Protein AF-A0A1B9MR92-F1 (afdb_monomer)

Foldseek 3Di:
DVVVVVVVLCCLQPPFQQCVVQVCNRPVVSSCVVQPPVLVSRVCRVPVDCVCSVVSNVVSVVVCVVVVVD

pLDDT: mean 86.8, std 7.19, range [61.91, 97.38]

Solvent-accessible surface area (backbone atoms only — not comparable to full-atom values): 4081 Å² total; per-residue (Å²): 109,70,67,61,51,54,50,52,55,46,37,61,28,69,66,26,53,59,26,70,76,67,68,30,84,47,45,59,61,62,50,45,76,74,47,62,90,41,57,68,59,52,39,29,32,72,68,78,40,67,84,63,40,72,61,50,48,54,52,52,52,50,50,32,62,79,66,71,67,122

Radius of gyration: 12.62 Å; Cα contacts (8 Å, |Δi|>4): 52; chains: 1; 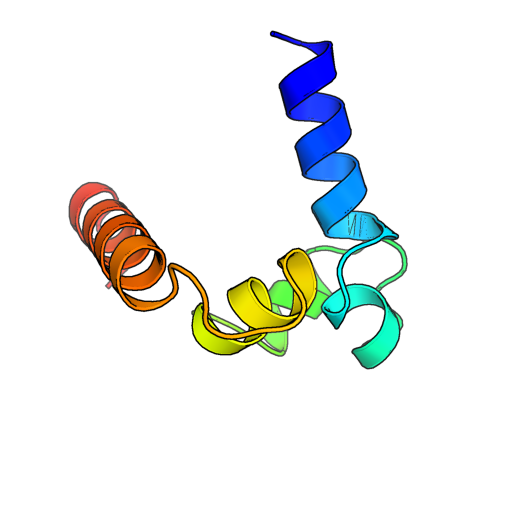bounding box: 29×30×27 Å

Secondary structure (DSSP, 8-state):
-HHHHHHHHHHHHHTSHHHHHTT-TT-HHHHHHHSTT-HHHHHHHHHSS-TTHHHHHHHHHHHHHHTT--

Sequence (70 aa):
MKYSIDVSCWFWRFNGGIYKKYNANGDINILIDNEKDNVTLVTKAVNGGRNGLEHRIRIFNKIKEEWELE

Structure (mmCIF, N/CA/C/O backbone):
data_AF-A0A1B9MR92-F1
#
_entry.id   AF-A0A1B9MR92-F1
#
loop_
_atom_site.group_PDB
_atom_site.id
_atom_site.type_symbol
_atom_site.label_atom_id
_atom_site.label_alt_id
_atom_site.label_comp_id
_atom_site.label_asym_id
_atom_site.label_entity_id
_atom_site.label_seq_id
_atom_site.pdbx_PDB_ins_code
_atom_site.Cartn_x
_atom_site.Cartn_y
_atom_site.Cartn_z
_atom_site.occupancy
_atom_site.B_iso_or_equiv
_atom_site.auth_seq_id
_atom_site.auth_comp_id
_atom_site.auth_asym_id
_atom_site.auth_atom_id
_atom_site.pdbx_PDB_model_num
ATOM 1 N N . MET A 1 1 ? -0.582 19.534 -7.826 1.00 61.91 1 MET A N 1
ATOM 2 C CA . MET A 1 1 ? -1.364 18.461 -7.168 1.00 61.91 1 MET A CA 1
ATOM 3 C C . MET A 1 1 ? -1.775 17.324 -8.099 1.00 61.91 1 MET A C 1
ATOM 5 O O . MET A 1 1 ? -1.606 16.185 -7.698 1.00 61.91 1 MET A O 1
ATOM 9 N N . LYS A 1 2 ? -2.268 17.572 -9.324 1.00 77.94 2 LYS A N 1
ATOM 10 C CA . LYS A 1 2 ? -2.639 16.481 -10.252 1.00 77.94 2 LYS A CA 1
ATOM 11 C C . LYS A 1 2 ? -1.480 15.502 -10.512 1.00 77.94 2 LYS A C 1
ATOM 13 O O . LYS A 1 2 ? -1.575 14.332 -10.170 1.00 77.94 2 LYS A O 1
ATOM 18 N N . TYR A 1 3 ? -0.328 16.025 -10.935 1.00 91.00 3 TYR A N 1
ATOM 19 C CA . TYR A 1 3 ? 0.856 15.202 -11.208 1.00 91.00 3 TYR A CA 1
ATOM 20 C C . TYR A 1 3 ? 1.395 14.440 -9.990 1.00 91.00 3 TYR A C 1
ATOM 22 O O . TYR A 1 3 ? 1.904 13.338 -10.139 1.00 91.00 3 TYR A O 1
ATOM 30 N N . SER A 1 4 ? 1.278 14.992 -8.777 1.00 92.62 4 SER A N 1
ATOM 31 C CA . SER A 1 4 ? 1.759 14.307 -7.570 1.00 92.62 4 SER A CA 1
ATOM 32 C C . SER A 1 4 ? 0.892 13.101 -7.207 1.00 92.62 4 SER A C 1
ATOM 34 O O . SER A 1 4 ? 1.423 12.094 -6.743 1.00 92.62 4 SER A O 1
ATOM 36 N N . ILE A 1 5 ? -0.422 13.183 -7.442 1.00 91.12 5 ILE A N 1
ATOM 37 C CA . ILE A 1 5 ? -1.335 12.050 -7.246 1.00 91.12 5 ILE A CA 1
ATOM 38 C C . ILE A 1 5 ? -1.047 10.986 -8.308 1.00 91.12 5 ILE A C 1
ATOM 40 O O . ILE A 1 5 ? -0.790 9.838 -7.954 1.00 91.12 5 ILE A O 1
ATOM 44 N N . ASP A 1 6 ? -0.972 11.383 -9.582 1.00 92.44 6 ASP A N 1
ATOM 45 C CA . ASP A 1 6 ? -0.725 10.464 -10.700 1.00 92.44 6 ASP A CA 1
ATOM 46 C C . ASP A 1 6 ? 0.596 9.694 -10.530 1.00 92.44 6 ASP A C 1
ATOM 48 O O . ASP A 1 6 ? 0.631 8.471 -10.667 1.00 92.44 6 ASP A O 1
ATOM 52 N N . VAL A 1 7 ? 1.678 10.386 -10.150 1.00 91.25 7 VAL A N 1
ATOM 53 C CA . VAL A 1 7 ? 2.989 9.762 -9.896 1.00 91.25 7 VAL A CA 1
ATOM 54 C C . VAL A 1 7 ? 2.941 8.813 -8.697 1.00 91.25 7 VAL A C 1
ATOM 56 O O . VAL A 1 7 ? 3.538 7.738 -8.748 1.00 91.25 7 VAL A O 1
ATOM 59 N N . SER A 1 8 ? 2.208 9.164 -7.637 1.00 88.44 8 SER A N 1
ATOM 60 C CA . SER A 1 8 ? 2.053 8.291 -6.465 1.00 88.44 8 SER A CA 1
ATOM 61 C C . SER A 1 8 ? 1.294 7.008 -6.820 1.00 88.44 8 SER A C 1
ATOM 63 O O . SER A 1 8 ? 1.717 5.912 -6.448 1.00 88.44 8 SER A O 1
ATOM 65 N N . CYS A 1 9 ? 0.217 7.122 -7.602 1.00 87.94 9 CYS A N 1
ATOM 66 C CA . CYS A 1 9 ? -0.539 5.977 -8.103 1.00 87.94 9 CYS A CA 1
ATOM 67 C C . CYS A 1 9 ? 0.290 5.113 -9.063 1.00 87.94 9 CYS A C 1
ATOM 69 O O . CYS A 1 9 ? 0.241 3.884 -8.976 1.00 87.94 9 CYS A O 1
ATOM 71 N N . TRP A 1 10 ? 1.076 5.730 -9.950 1.00 89.75 10 TRP A N 1
ATOM 72 C CA . TRP A 1 10 ? 1.990 5.010 -10.836 1.00 89.75 10 TRP A CA 1
ATOM 73 C C . TRP A 1 10 ? 3.044 4.234 -10.042 1.00 89.75 10 TRP A C 1
ATOM 75 O O . TRP A 1 10 ? 3.235 3.044 -10.288 1.00 89.75 10 TRP A O 1
ATOM 85 N N . PHE A 1 11 ? 3.678 4.866 -9.049 1.00 87.56 11 PHE A N 1
ATOM 86 C CA . PHE A 1 11 ? 4.685 4.210 -8.214 1.00 87.56 11 PHE A CA 1
ATOM 87 C C . PHE A 1 11 ? 4.113 2.963 -7.539 1.00 87.56 11 PHE A C 1
ATOM 89 O O . PHE A 1 11 ? 4.723 1.893 -7.575 1.00 87.56 11 PHE A O 1
ATOM 96 N N . TRP A 1 12 ?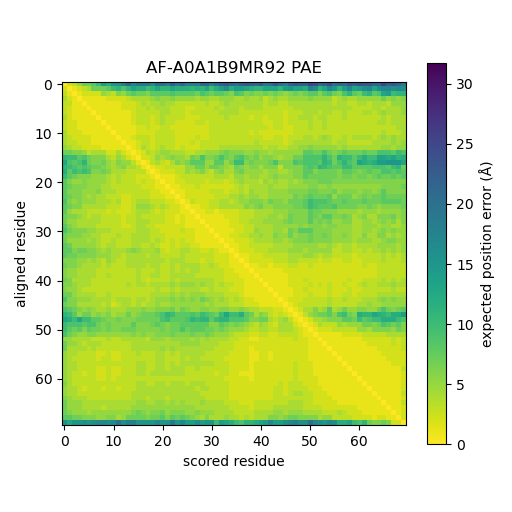 2.918 3.095 -6.965 1.00 84.94 12 TRP A N 1
ATOM 97 C CA . TRP A 1 12 ? 2.230 1.99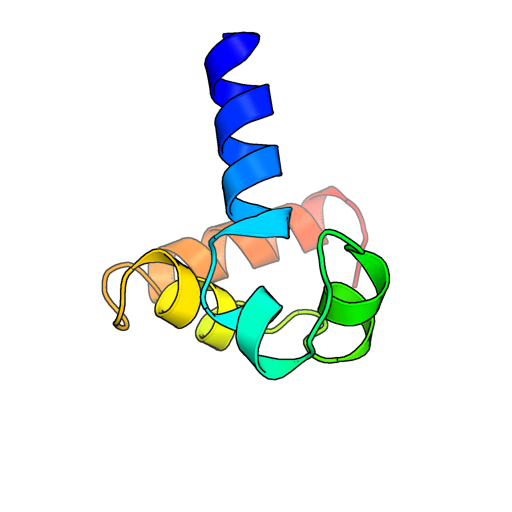7 -6.302 1.00 84.94 12 TRP A CA 1
ATOM 98 C C . TRP A 1 12 ? 1.981 0.805 -7.236 1.00 84.94 12 TRP A C 1
ATOM 100 O O . TRP A 1 12 ? 2.198 -0.343 -6.856 1.00 84.94 12 TRP A O 1
ATOM 110 N N . ARG A 1 13 ? 1.568 1.085 -8.475 1.00 85.88 13 ARG A N 1
ATOM 111 C CA . ARG A 1 13 ? 1.215 0.077 -9.483 1.00 85.88 13 ARG A CA 1
ATOM 112 C C . ARG A 1 13 ? 2.427 -0.579 -10.148 1.00 85.88 13 ARG A C 1
ATOM 114 O O . ARG A 1 13 ? 2.380 -1.769 -10.447 1.00 85.88 13 ARG A O 1
ATOM 121 N N . PHE A 1 14 ? 3.494 0.181 -10.385 1.00 85.50 14 PHE A N 1
ATOM 122 C CA . PHE A 1 14 ? 4.554 -0.221 -11.316 1.00 85.50 14 PHE A CA 1
ATOM 123 C C . PHE A 1 14 ? 5.970 -0.200 -10.748 1.00 85.50 14 PHE A C 1
ATOM 125 O O . PHE A 1 14 ? 6.877 -0.669 -11.430 1.00 85.50 14 PHE A O 1
ATOM 132 N N . ASN A 1 15 ? 6.196 0.347 -9.549 1.00 81.31 15 ASN A N 1
ATOM 133 C CA . ASN A 1 15 ? 7.558 0.534 -9.039 1.00 81.31 15 ASN A CA 1
ATOM 134 C C . ASN A 1 15 ? 7.779 0.095 -7.576 1.00 81.31 15 ASN A C 1
ATOM 136 O O . ASN A 1 15 ? 8.918 -0.136 -7.174 1.00 81.31 15 ASN A O 1
ATOM 140 N N . GLY A 1 16 ? 6.724 -0.080 -6.774 1.00 72.62 16 GLY A N 1
ATOM 141 C CA . GLY A 1 16 ? 6.836 -0.580 -5.397 1.00 72.62 16 GLY A CA 1
ATOM 142 C C . GLY A 1 16 ? 7.214 -2.069 -5.303 1.00 72.62 16 GLY A C 1
ATOM 143 O O . GLY A 1 16 ? 6.739 -2.892 -6.074 1.00 72.62 16 GLY A O 1
ATOM 144 N N . GLY A 1 17 ? 8.014 -2.477 -4.314 1.00 69.94 17 GLY A N 1
ATOM 145 C CA . GLY A 1 17 ? 8.520 -3.862 -4.201 1.00 69.94 17 GLY A CA 1
ATOM 146 C C . GLY A 1 17 ? 7.482 -5.006 -4.254 1.00 69.94 17 GLY A C 1
ATOM 147 O O . GLY A 1 17 ? 7.851 -6.136 -4.571 1.00 69.94 17 GLY A O 1
ATOM 148 N N . ILE A 1 18 ? 6.195 -4.735 -4.002 1.00 75.94 18 ILE A N 1
ATOM 149 C CA . ILE A 1 18 ? 5.109 -5.729 -4.082 1.00 75.94 18 ILE A CA 1
ATOM 150 C C . ILE A 1 18 ? 4.745 -6.075 -5.539 1.00 75.94 18 ILE A C 1
ATOM 152 O O . ILE A 1 18 ? 4.480 -7.243 -5.819 1.00 75.94 18 ILE A O 1
ATOM 156 N N . TYR A 1 19 ? 4.811 -5.126 -6.490 1.00 80.12 19 TYR A N 1
ATOM 157 C CA . TYR A 1 19 ? 4.437 -5.401 -7.891 1.00 80.12 19 TYR A CA 1
ATOM 158 C C . TYR A 1 19 ? 5.304 -6.505 -8.507 1.00 80.12 19 TYR A C 1
ATOM 160 O O . TYR A 1 19 ? 4.792 -7.363 -9.225 1.00 80.12 19 TYR A O 1
ATOM 168 N N . LYS A 1 20 ? 6.607 -6.516 -8.180 1.00 79.75 20 LYS A N 1
ATOM 169 C CA . LYS A 1 20 ? 7.558 -7.537 -8.645 1.00 79.75 20 LYS A CA 1
ATOM 170 C C . LYS A 1 20 ? 7.259 -8.905 -8.048 1.00 79.75 20 LYS A C 1
ATOM 172 O O . LYS A 1 20 ? 7.361 -9.901 -8.752 1.00 79.75 20 LYS A O 1
ATOM 177 N N . LYS A 1 21 ? 6.888 -8.954 -6.762 1.00 83.69 21 LYS A N 1
ATOM 178 C CA . LYS A 1 21 ? 6.631 -10.205 -6.032 1.00 83.69 21 LYS A CA 1
ATOM 179 C C . LYS A 1 21 ? 5.485 -11.007 -6.658 1.00 83.69 21 LYS A C 1
ATOM 181 O O . LYS A 1 21 ? 5.591 -12.223 -6.745 1.00 83.69 21 LYS A O 1
ATOM 186 N N . TYR A 1 22 ? 4.432 -10.323 -7.107 1.00 86.62 22 TYR A N 1
ATOM 187 C CA . TYR A 1 22 ? 3.221 -10.951 -7.649 1.00 86.62 22 TYR A CA 1
ATOM 188 C C . TYR A 1 22 ? 3.066 -10.822 -9.165 1.00 86.62 22 TYR A C 1
ATOM 190 O O . TYR A 1 22 ? 2.018 -11.173 -9.696 1.00 86.62 22 TYR A O 1
ATOM 198 N N . ASN A 1 23 ? 4.082 -10.306 -9.867 1.00 86.00 23 ASN A N 1
ATOM 199 C CA . ASN A 1 23 ? 4.009 -10.019 -11.303 1.00 86.00 23 ASN A CA 1
ATOM 200 C C . ASN A 1 23 ? 2.741 -9.221 -11.682 1.00 86.00 23 ASN A C 1
ATOM 202 O O . ASN A 1 23 ? 2.085 -9.491 -12.686 1.00 86.00 23 ASN A O 1
ATOM 206 N N . ALA A 1 24 ? 2.375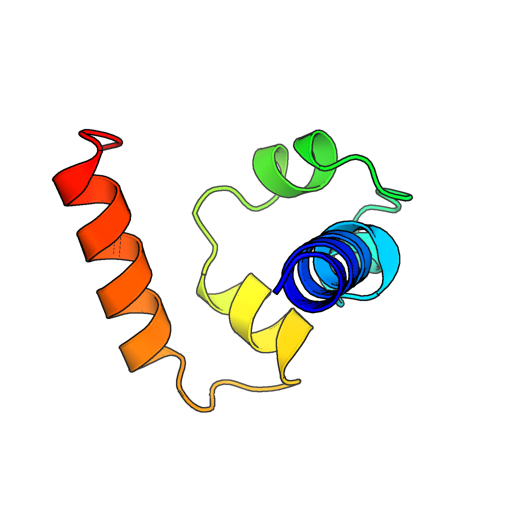 -8.249 -10.842 1.00 85.69 24 ALA A N 1
ATOM 207 C CA . ALA A 1 24 ? 1.079 -7.584 -10.927 1.00 85.69 24 ALA A CA 1
ATOM 208 C C . ALA A 1 24 ? 0.955 -6.654 -12.146 1.00 85.69 24 ALA A C 1
ATOM 2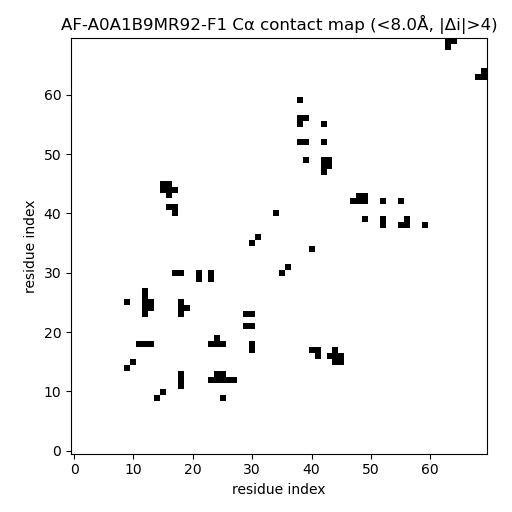10 O O . ALA A 1 24 ? -0.151 -6.361 -12.579 1.00 85.69 24 ALA A O 1
ATOM 211 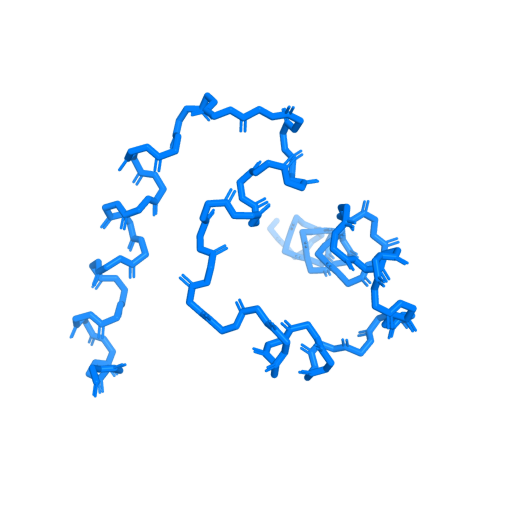N N . ASN A 1 25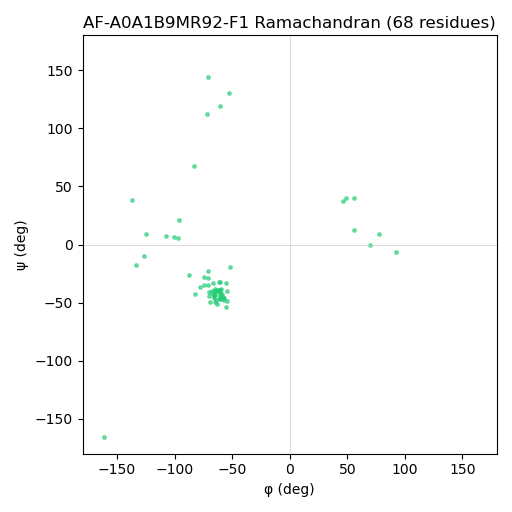 ? 2.076 -6.177 -12.707 1.00 85.12 25 ASN A N 1
ATOM 212 C CA . ASN A 1 25 ? 2.125 -5.349 -13.925 1.00 85.12 25 ASN A CA 1
ATOM 213 C C . ASN A 1 25 ? 1.111 -4.184 -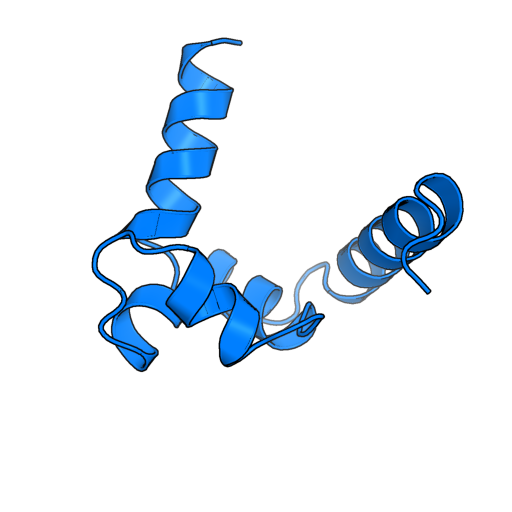13.953 1.00 85.12 25 ASN A C 1
ATOM 215 O O . ASN A 1 25 ? 0.557 -3.847 -14.996 1.00 85.12 25 ASN A O 1
ATOM 219 N N . GLY A 1 26 ? 0.875 -3.556 -12.798 1.00 82.75 26 GLY A N 1
ATOM 220 C CA . GLY A 1 26 ? -0.059 -2.440 -12.640 1.00 82.75 26 GLY A CA 1
ATOM 221 C C . GLY A 1 26 ? -1.488 -2.806 -12.238 1.00 82.75 26 GLY A C 1
ATOM 222 O O . GLY A 1 26 ? -2.271 -1.899 -11.921 1.00 82.75 26 GLY A O 1
ATOM 223 N N . ASP A 1 27 ? -1.813 -4.099 -12.195 1.00 87.06 27 ASP A N 1
ATOM 224 C CA . ASP A 1 27 ? -3.065 -4.604 -11.648 1.00 87.06 27 ASP A CA 1
ATOM 225 C C . ASP A 1 27 ? -3.057 -4.480 -10.122 1.00 87.06 27 ASP A C 1
ATOM 227 O O . ASP A 1 27 ? -2.291 -5.123 -9.403 1.00 87.06 27 ASP A O 1
ATOM 231 N N . ILE A 1 28 ? -3.918 -3.599 -9.627 1.00 81.38 28 ILE A N 1
ATOM 232 C CA . ILE A 1 28 ? -4.030 -3.310 -8.204 1.00 81.38 28 ILE A CA 1
ATOM 233 C C . ILE A 1 28 ? -4.741 -4.430 -7.442 1.00 81.38 28 ILE A C 1
ATOM 235 O O . ILE A 1 28 ? -4.452 -4.623 -6.264 1.00 81.38 28 ILE A O 1
ATOM 239 N N . ASN A 1 29 ? -5.625 -5.183 -8.098 1.00 84.62 29 ASN A N 1
ATOM 240 C CA . ASN A 1 29 ? -6.410 -6.222 -7.440 1.00 84.62 29 ASN A CA 1
ATOM 241 C C . ASN A 1 29 ? -5.511 -7.389 -7.039 1.00 84.62 29 ASN A C 1
ATOM 243 O O . ASN A 1 29 ? -5.567 -7.826 -5.900 1.00 84.62 29 ASN A O 1
ATOM 247 N N . ILE A 1 30 ? -4.562 -7.776 -7.900 1.00 86.19 30 ILE A N 1
ATOM 248 C CA . ILE A 1 30 ? -3.538 -8.778 -7.561 1.00 86.19 30 ILE A CA 1
ATOM 249 C C . ILE A 1 30 ? -2.783 -8.386 -6.281 1.00 86.19 30 ILE A C 1
ATOM 251 O O . ILE A 1 30 ? -2.495 -9.240 -5.444 1.00 86.19 30 ILE A O 1
ATOM 255 N N . LEU A 1 31 ? -2.471 -7.097 -6.106 1.00 79.25 31 LEU A N 1
ATOM 256 C CA . LEU A 1 31 ? -1.774 -6.603 -4.915 1.00 79.25 31 LEU A CA 1
ATOM 257 C C . LEU A 1 31 ? -2.665 -6.654 -3.669 1.00 79.25 31 LEU A C 1
ATOM 259 O O . LEU A 1 31 ? -2.202 -7.084 -2.615 1.00 79.25 31 LEU A O 1
ATOM 263 N N . ILE A 1 32 ? -3.923 -6.222 -3.790 1.00 82.56 32 ILE A N 1
ATOM 264 C CA . ILE A 1 32 ? -4.895 -6.215 -2.689 1.00 82.56 32 ILE A CA 1
ATOM 265 C C . ILE A 1 32 ? -5.225 -7.644 -2.253 1.00 82.56 32 ILE A C 1
ATOM 267 O O . ILE A 1 32 ? -5.194 -7.930 -1.062 1.00 82.56 32 ILE A O 1
ATOM 271 N N . ASP A 1 33 ? -5.480 -8.549 -3.192 1.00 88.06 33 ASP A N 1
ATOM 272 C CA . ASP A 1 33 ? -5.909 -9.919 -2.901 1.00 88.06 33 ASP A CA 1
ATOM 273 C C . ASP A 1 33 ? -4.812 -10.737 -2.213 1.00 88.06 33 ASP A C 1
ATOM 275 O O . ASP A 1 33 ? -5.094 -11.583 -1.367 1.00 88.06 33 ASP A O 1
ATOM 279 N N . ASN A 1 34 ? -3.545 -10.473 -2.546 1.00 87.44 34 ASN A N 1
ATOM 280 C CA . ASN A 1 34 ? -2.419 -11.199 -1.966 1.00 87.44 34 ASN A CA 1
ATOM 281 C C . ASN A 1 34 ? -1.901 -10.594 -0.655 1.00 87.44 34 ASN A C 1
ATOM 283 O O . ASN A 1 34 ? -1.280 -11.304 0.133 1.00 87.44 34 ASN A O 1
ATOM 287 N N . GLU A 1 35 ? -2.084 -9.290 -0.439 1.00 87.00 35 GLU A N 1
ATOM 288 C CA . GLU A 1 35 ? -1.474 -8.552 0.676 1.00 87.00 35 GLU A CA 1
ATOM 289 C C . GLU A 1 35 ? -2.468 -7.582 1.334 1.00 87.00 35 GLU A C 1
ATOM 291 O O . GLU A 1 35 ? -2.108 -6.467 1.736 1.00 87.00 35 GLU A O 1
ATOM 296 N N . LYS A 1 36 ? -3.732 -8.012 1.449 1.00 87.88 36 LYS A N 1
ATOM 297 C CA . LYS A 1 36 ? -4.810 -7.245 2.084 1.00 87.88 36 LYS A CA 1
ATOM 298 C C . LYS A 1 36 ? -4.388 -6.796 3.481 1.00 87.88 36 LYS A C 1
ATOM 300 O O . LYS A 1 36 ? -3.885 -7.587 4.275 1.00 87.88 36 LYS A O 1
ATOM 305 N N . ASP A 1 37 ? -4.579 -5.510 3.761 1.00 89.19 37 ASP A N 1
ATOM 306 C CA . ASP A 1 37 ? -4.261 -4.852 5.035 1.00 89.19 37 ASP A CA 1
ATOM 307 C C . ASP A 1 37 ? -2.790 -4.992 5.502 1.00 89.19 37 ASP A C 1
ATOM 309 O O . ASP A 1 37 ? -2.447 -4.625 6.629 1.00 89.19 37 ASP A O 1
ATOM 313 N N . ASN A 1 38 ? -1.867 -5.453 4.644 1.00 89.31 38 ASN A N 1
ATOM 314 C CA . ASN A 1 38 ? -0.468 -5.675 5.018 1.00 89.31 38 ASN A CA 1
ATOM 315 C C . ASN A 1 38 ? 0.376 -4.389 4.945 1.00 89.31 38 ASN A C 1
ATOM 317 O O . ASN A 1 38 ? 1.312 -4.244 4.147 1.00 89.31 38 ASN A O 1
ATOM 321 N N . VAL A 1 39 ? 0.078 -3.446 5.841 1.00 89.31 39 VAL A N 1
ATOM 322 C CA . VAL A 1 39 ? 0.786 -2.157 5.963 1.00 89.31 39 VAL A CA 1
ATOM 323 C C . VAL A 1 39 ? 2.293 -2.344 6.161 1.00 89.31 39 VAL A C 1
ATOM 325 O O . VAL A 1 39 ? 3.101 -1.541 5.681 1.00 89.31 39 VAL A O 1
ATOM 328 N N . THR A 1 40 ? 2.696 -3.416 6.846 1.00 88.69 40 THR A N 1
ATOM 329 C CA . THR A 1 40 ? 4.107 -3.727 7.106 1.00 88.69 40 THR A CA 1
ATOM 330 C C . THR A 1 40 ? 4.860 -4.018 5.819 1.00 88.69 40 THR A C 1
ATOM 332 O O . THR A 1 40 ? 5.922 -3.432 5.578 1.00 88.69 40 THR A O 1
ATOM 335 N N . LEU A 1 41 ? 4.316 -4.893 4.972 1.00 85.12 41 LEU A N 1
ATOM 336 C CA . LEU A 1 41 ? 4.940 -5.211 3.699 1.00 85.12 41 LEU A CA 1
ATOM 337 C C . LEU A 1 41 ? 4.955 -4.001 2.770 1.00 85.12 41 LEU A C 1
ATOM 339 O O . LEU A 1 41 ? 5.998 -3.708 2.187 1.00 85.12 41 LEU A O 1
ATOM 343 N N . VAL A 1 42 ? 3.840 -3.274 2.680 1.00 83.38 42 VAL A N 1
ATOM 344 C CA . VAL A 1 42 ? 3.746 -2.033 1.902 1.00 83.38 42 VAL A CA 1
ATOM 345 C C . VAL A 1 42 ? 4.832 -1.045 2.322 1.00 83.38 42 VAL A C 1
ATOM 347 O O . VAL A 1 42 ? 5.559 -0.520 1.481 1.00 83.38 42 VAL A O 1
ATOM 350 N N . THR A 1 43 ? 4.997 -0.820 3.625 1.00 86.94 43 THR A N 1
ATOM 351 C CA . THR A 1 43 ? 6.003 0.114 4.147 1.00 86.94 43 THR A CA 1
ATOM 352 C C . THR A 1 43 ? 7.414 -0.305 3.737 1.00 86.94 43 THR A C 1
ATOM 354 O O . THR A 1 43 ? 8.196 0.526 3.264 1.00 86.94 43 THR A O 1
ATOM 357 N N . LYS A 1 44 ? 7.724 -1.603 3.847 1.00 83.88 44 LYS A N 1
ATOM 358 C CA . LYS A 1 44 ? 9.007 -2.159 3.403 1.00 83.88 44 LYS A CA 1
ATOM 359 C C . LYS A 1 44 ? 9.197 -2.014 1.891 1.00 83.88 44 LYS A C 1
ATOM 361 O O . LYS A 1 44 ? 10.299 -1.715 1.449 1.00 83.88 44 LYS A O 1
ATOM 366 N N . ALA A 1 45 ? 8.145 -2.201 1.102 1.00 80.50 45 ALA A N 1
ATOM 367 C CA . ALA A 1 45 ? 8.192 -2.101 -0.352 1.00 80.50 45 ALA A CA 1
ATOM 368 C C . ALA A 1 45 ? 8.371 -0.663 -0.863 1.00 80.50 45 ALA A C 1
ATOM 370 O O . ALA A 1 45 ? 8.945 -0.478 -1.934 1.00 80.50 45 ALA A O 1
ATOM 371 N N . VAL A 1 46 ? 7.897 0.334 -0.109 1.00 82.19 46 VAL A N 1
ATOM 372 C CA . VAL A 1 46 ? 8.047 1.759 -0.439 1.00 82.19 46 VAL A CA 1
ATOM 373 C C . VAL A 1 46 ? 9.415 2.298 -0.011 1.00 82.19 46 VAL A C 1
ATOM 375 O O . VAL A 1 46 ? 10.025 3.050 -0.761 1.00 82.19 46 VAL A O 1
ATOM 378 N N . ASN A 1 47 ? 9.902 1.937 1.182 1.00 81.44 47 ASN A N 1
ATOM 379 C CA . ASN A 1 47 ? 11.063 2.597 1.802 1.00 81.44 47 ASN A CA 1
ATOM 380 C C . ASN A 1 47 ? 12.215 1.645 2.185 1.00 81.44 47 ASN A C 1
ATOM 382 O O . ASN A 1 47 ? 13.121 2.022 2.922 1.00 81.44 47 ASN A O 1
ATOM 386 N N . GLY A 1 48 ? 12.164 0.377 1.772 1.00 72.19 48 GLY A N 1
ATOM 387 C CA . GLY A 1 48 ? 13.212 -0.620 2.031 1.00 72.19 48 GLY A CA 1
ATOM 388 C C . GLY A 1 48 ? 13.353 -1.086 3.489 1.00 72.19 48 GLY A C 1
ATOM 389 O O . GLY A 1 48 ? 14.180 -1.950 3.771 1.00 72.19 48 GLY A O 1
ATOM 390 N N . GLY A 1 49 ? 12.551 -0.570 4.428 1.00 81.25 49 GLY A N 1
ATOM 391 C CA . GLY A 1 49 ? 12.707 -0.837 5.861 1.00 81.25 49 GLY A CA 1
ATOM 392 C C . GLY A 1 49 ? 11.457 -0.542 6.693 1.00 81.25 49 GLY A C 1
ATOM 393 O O . GLY A 1 4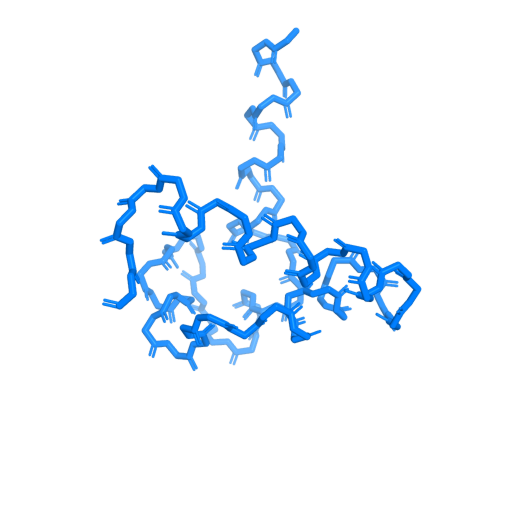9 ? 10.364 -0.379 6.159 1.00 81.25 49 GLY A O 1
ATOM 394 N N . ARG A 1 50 ? 11.614 -0.484 8.023 1.00 86.50 50 ARG A N 1
ATOM 395 C CA . ARG A 1 50 ? 10.520 -0.230 8.988 1.00 86.50 50 ARG A CA 1
ATOM 396 C C . ARG A 1 50 ? 10.415 1.233 9.436 1.00 86.50 50 ARG A C 1
ATOM 398 O O . ARG A 1 50 ? 9.611 1.552 10.308 1.00 86.50 50 ARG A O 1
ATOM 405 N N . ASN A 1 51 ? 11.211 2.126 8.855 1.00 88.38 51 ASN A N 1
ATOM 406 C CA . ASN A 1 51 ? 11.226 3.537 9.233 1.00 88.38 51 ASN A CA 1
ATOM 407 C C . ASN A 1 51 ? 9.842 4.168 9.005 1.00 88.38 51 ASN A C 1
ATOM 409 O O . ASN A 1 51 ? 9.329 4.185 7.883 1.00 88.38 51 ASN A O 1
ATOM 413 N N . GLY A 1 52 ? 9.236 4.664 10.087 1.00 90.12 52 GLY A N 1
ATOM 414 C CA . GLY A 1 52 ? 7.889 5.240 10.083 1.00 90.12 52 GLY A CA 1
ATOM 415 C C . GLY A 1 52 ? 6.739 4.225 10.044 1.00 90.12 52 GLY A C 1
ATOM 416 O O . GLY A 1 52 ? 5.596 4.643 9.879 1.00 90.12 52 GLY A O 1
ATOM 417 N N . LEU A 1 53 ? 6.999 2.918 10.196 1.00 92.00 53 LEU A N 1
ATOM 418 C CA . LEU A 1 53 ? 5.967 1.872 10.140 1.00 92.00 53 LEU A CA 1
ATOM 419 C C . LEU A 1 53 ? 4.848 2.094 11.163 1.00 92.00 53 LEU A C 1
ATOM 421 O O . LEU A 1 53 ? 3.677 2.056 10.806 1.00 92.00 53 LEU A O 1
ATOM 425 N N . GLU A 1 54 ? 5.199 2.380 12.414 1.00 94.12 54 GLU A N 1
ATOM 426 C CA . GLU A 1 54 ? 4.216 2.587 13.483 1.00 94.12 54 GLU A CA 1
ATOM 427 C C . GLU A 1 54 ? 3.275 3.766 13.182 1.00 94.12 54 GLU A C 1
ATOM 429 O O . GLU A 1 54 ? 2.069 3.699 13.417 1.00 94.12 54 GLU A O 1
ATOM 434 N N . HIS A 1 55 ? 3.807 4.845 12.604 1.00 94.62 55 HIS A N 1
ATOM 435 C CA . HIS A 1 55 ? 2.998 5.985 12.183 1.00 94.62 55 HIS A CA 1
ATOM 436 C C . HIS A 1 55 ? 2.072 5.625 11.010 1.00 94.62 55 HIS A C 1
ATOM 438 O O . HIS A 1 55 ? 0.898 5.989 11.021 1.00 94.62 55 HIS A O 1
ATOM 444 N N . ARG A 1 56 ? 2.567 4.856 10.030 1.00 93.94 56 ARG A N 1
ATOM 445 C CA . ARG A 1 56 ? 1.771 4.392 8.880 1.00 93.94 56 ARG A CA 1
ATOM 446 C C . ARG A 1 56 ? 0.645 3.446 9.296 1.00 93.94 56 ARG A C 1
ATOM 448 O O . ARG A 1 56 ? -0.456 3.591 8.781 1.00 93.94 56 ARG A O 1
ATOM 455 N N . ILE A 1 57 ? 0.892 2.541 10.248 1.00 95.25 57 ILE A N 1
ATOM 456 C CA . ILE A 1 57 ? -0.145 1.669 10.829 1.00 95.25 57 ILE A CA 1
ATOM 457 C C . ILE A 1 57 ? -1.235 2.515 11.491 1.00 95.25 57 ILE A C 1
ATOM 459 O O . ILE A 1 57 ? -2.414 2.302 11.232 1.00 95.25 57 ILE A O 1
ATOM 463 N N . ARG A 1 58 ? -0.855 3.522 12.289 1.00 96.56 58 ARG A N 1
ATOM 464 C CA . ARG A 1 58 ? -1.825 4.425 12.927 1.00 96.56 58 ARG A CA 1
ATOM 465 C C . ARG A 1 58 ? -2.683 5.181 11.912 1.00 96.56 58 ARG A C 1
ATOM 467 O O . ARG A 1 58 ? -3.882 5.298 12.127 1.00 96.56 58 ARG A O 1
ATOM 474 N N . ILE A 1 59 ? -2.095 5.683 10.823 1.00 96.19 59 ILE A N 1
ATOM 475 C CA . ILE A 1 59 ? -2.855 6.343 9.746 1.00 96.19 59 ILE A CA 1
ATOM 476 C C . ILE A 1 59 ? -3.807 5.352 9.072 1.00 96.19 59 ILE A C 1
ATOM 478 O O . ILE A 1 59 ? -4.977 5.665 8.895 1.00 96.19 59 ILE A O 1
ATOM 482 N N . PHE A 1 60 ? -3.319 4.162 8.719 1.00 94.69 60 PHE A N 1
ATOM 483 C CA . PHE A 1 60 ? -4.127 3.147 8.048 1.00 94.69 60 PHE A CA 1
ATOM 484 C C . PHE A 1 60 ? -5.343 2.732 8.883 1.00 94.69 60 PHE A C 1
ATOM 486 O O . PHE A 1 60 ? -6.458 2.731 8.372 1.00 94.69 60 PHE A O 1
ATOM 493 N N . ASN A 1 61 ? -5.144 2.461 10.175 1.00 95.69 61 ASN A N 1
ATOM 494 C CA . ASN A 1 61 ? -6.236 2.080 11.070 1.00 95.69 61 ASN A CA 1
ATOM 495 C C . ASN A 1 61 ? -7.266 3.204 11.228 1.00 95.69 61 ASN A C 1
ATOM 497 O O . ASN A 1 61 ? -8.456 2.928 11.189 1.00 95.69 61 ASN A O 1
ATOM 501 N N . LYS A 1 62 ? -6.825 4.467 11.326 1.00 97.25 62 LYS A N 1
ATOM 502 C CA . LYS A 1 62 ? -7.744 5.616 11.357 1.00 97.25 62 LYS A CA 1
ATOM 503 C C . LYS A 1 62 ? -8.592 5.721 10.092 1.00 97.25 62 LYS A C 1
ATOM 505 O O . LYS A 1 62 ? -9.772 6.012 10.192 1.00 97.25 62 LYS A O 1
ATOM 510 N N . ILE A 1 63 ? -8.006 5.472 8.919 1.00 95.69 63 ILE A N 1
ATOM 511 C CA . ILE A 1 63 ? -8.754 5.465 7.652 1.00 95.69 63 ILE A CA 1
ATOM 512 C C . ILE A 1 63 ? -9.770 4.319 7.639 1.00 95.69 63 ILE A C 1
ATOM 514 O O . ILE A 1 63 ? -10.904 4.531 7.229 1.00 95.69 63 ILE A O 1
ATOM 518 N N . LYS A 1 64 ? -9.389 3.116 8.097 1.00 95.38 64 LYS A N 1
ATOM 519 C CA . LYS A 1 64 ? -10.326 1.986 8.194 1.00 95.38 64 LYS A CA 1
ATOM 520 C C . LYS A 1 64 ? -11.510 2.301 9.108 1.00 95.38 64 LYS A C 1
ATOM 522 O O . LYS A 1 64 ? -12.634 2.000 8.732 1.00 95.38 64 LYS A O 1
ATOM 527 N N . GLU A 1 65 ? -11.247 2.907 10.263 1.00 96.50 65 GLU A N 1
ATOM 528 C CA . GLU A 1 65 ? -12.273 3.337 11.216 1.00 96.50 65 GLU A CA 1
ATOM 529 C C . GLU A 1 65 ? -13.189 4.409 10.606 1.00 96.50 65 GLU A C 1
ATOM 531 O O . GLU A 1 65 ? -14.403 4.244 10.595 1.00 96.50 65 GLU A O 1
ATOM 536 N N . GLU A 1 66 ? -12.616 5.471 10.028 1.00 97.38 66 GLU A N 1
ATOM 537 C CA . GLU A 1 66 ? -13.368 6.576 9.413 1.00 97.38 66 GLU A CA 1
ATOM 538 C C . GLU A 1 66 ? -14.254 6.110 8.250 1.00 97.38 66 GLU A C 1
ATOM 540 O O . GLU A 1 66 ? -15.307 6.692 7.999 1.00 97.38 66 GLU A O 1
ATOM 545 N N . TRP A 1 67 ? -13.816 5.087 7.513 1.00 96.81 67 TRP A N 1
ATOM 546 C CA . TRP A 1 67 ? -14.513 4.577 6.330 1.00 96.81 67 TRP A CA 1
ATOM 547 C C . TRP A 1 67 ? -15.330 3.309 6.607 1.00 96.81 67 TRP A C 1
ATOM 549 O O . TRP A 1 67 ? -15.840 2.718 5.658 1.00 96.81 67 TRP A O 1
ATOM 559 N N . GLU A 1 68 ? -15.440 2.883 7.870 1.00 96.50 68 GLU A N 1
ATOM 560 C CA . GLU A 1 68 ? -16.210 1.701 8.290 1.00 96.50 68 GLU A CA 1
ATOM 561 C C . GLU A 1 68 ? -15.782 0.412 7.551 1.00 96.50 68 GLU A C 1
ATOM 563 O O . GLU A 1 68 ? -16.598 -0.413 7.146 1.00 96.50 68 GLU A O 1
ATOM 568 N N . LEU A 1 69 ? -14.470 0.245 7.351 1.00 89.00 69 LEU A N 1
ATOM 569 C CA . LEU A 1 69 ? -13.861 -0.878 6.623 1.00 89.00 69 LEU A CA 1
ATOM 570 C C . LEU A 1 69 ? -13.382 -2.018 7.543 1.00 89.00 69 LEU A C 1
ATOM 572 O O . LEU A 1 69 ? -12.473 -2.767 7.158 1.00 89.00 69 LEU A O 1
ATOM 576 N N . GLU A 1 70 ? -13.912 -2.108 8.768 1.00 70.69 70 GLU A N 1
ATOM 577 C CA . GLU A 1 70 ? -13.595 -3.195 9.714 1.00 70.69 70 GLU A CA 1
ATOM 578 C C . GLU A 1 70 ? -14.107 -4.563 9.249 1.00 70.69 70 GLU A C 1
ATOM 580 O O . GLU A 1 70 ? -15.302 -4.693 8.899 1.00 70.69 70 GLU A O 1
#

Mean predicted aligned error: 4.31 Å